Protein AF-A0A392RPG7-F1 (afdb_monomer_lite)

Foldseek 3Di:
DVVVVLVVQVVVLVVVLVPDDPLCVVLSVVQVPDPPRDGPVVSVVSVVVCCCVPVPDPPVPPPVPPPPDDDDDDDDDD

Sequence (78 aa):
MRIARNNHHMLHVMRFLTGLNDEFSVVKSQILILDPLPSMTKIFSMVLQFERQNCAPNLDDSKALVNASAGKPQGSGS

Radius of gyration: 23.56 Å; chains: 1; bounding box: 79×26×41 Å

pLDDT: mean 82.11, std 17.6, range [50.62, 98.0]

Secondary structure (DSSP, 8-state):
-HHHHHHHHHHHHHHHHHHS-GGGHHHHHHHHT-SSPPPHHHHHHHHHHHIIIIIS---TT-----------------

Structure (mmCIF, N/CA/C/O backbone):
data_AF-A0A392RPG7-F1
#
_entry.id   AF-A0A392RPG7-F1
#
loop_
_atom_site.group_PDB
_atom_site.id
_atom_site.type_symbol
_atom_site.label_atom_id
_atom_site.label_alt_id
_atom_site.label_comp_id
_atom_site.label_asym_id
_atom_site.label_entity_id
_atom_site.label_seq_id
_atom_site.pdbx_PDB_ins_code
_atom_site.Cartn_x
_atom_site.Cartn_y
_atom_site.Cartn_z
_atom_site.occupancy
_atom_site.B_iso_or_equiv
_atom_site.auth_seq_id
_atom_site.auth_comp_id
_atom_site.auth_asym_id
_atom_site.auth_atom_id
_atom_site.pdbx_PDB_model_num
ATOM 1 N N . MET A 1 1 ? 13.365 -9.393 -19.304 1.00 62.16 1 MET A N 1
ATOM 2 C CA . MET A 1 1 ? 13.106 -8.028 -18.776 1.00 62.16 1 MET A CA 1
ATOM 3 C C . MET A 1 1 ? 11.915 -7.906 -17.811 1.00 62.16 1 MET A C 1
ATOM 5 O O . MET A 1 1 ? 11.904 -6.964 -17.033 1.00 62.16 1 MET A O 1
ATOM 9 N N . ARG A 1 2 ? 10.932 -8.825 -17.784 1.00 67.88 2 ARG A N 1
ATOM 10 C CA . ARG A 1 2 ? 9.763 -8.721 -16.875 1.00 67.88 2 ARG A CA 1
ATOM 11 C C . ARG A 1 2 ? 10.103 -8.930 -15.388 1.00 67.88 2 ARG A C 1
ATOM 13 O O . ARG A 1 2 ? 9.593 -8.213 -14.540 1.00 67.88 2 ARG A O 1
ATOM 20 N N . ILE A 1 3 ? 11.037 -9.835 -15.093 1.00 76.88 3 ILE A N 1
ATOM 21 C CA . ILE A 1 3 ? 11.456 -10.175 -13.720 1.00 76.88 3 ILE A CA 1
ATOM 22 C C . ILE A 1 3 ? 12.050 -8.962 -12.984 1.00 76.88 3 ILE A C 1
ATOM 24 O O . ILE A 1 3 ? 11.684 -8.693 -11.845 1.00 76.88 3 ILE A O 1
ATOM 28 N N . ALA A 1 4 ? 12.899 -8.175 -13.654 1.00 80.31 4 ALA A N 1
ATOM 29 C CA . ALA A 1 4 ? 13.512 -6.983 -13.063 1.00 80.31 4 ALA A CA 1
ATOM 30 C C . ALA A 1 4 ? 12.467 -5.937 -12.637 1.00 80.31 4 ALA A C 1
ATOM 32 O O . ALA A 1 4 ? 12.576 -5.356 -11.560 1.00 80.31 4 ALA A O 1
ATOM 33 N N . ARG A 1 5 ? 11.419 -5.742 -13.449 1.00 81.88 5 ARG A N 1
ATOM 34 C CA . ARG A 1 5 ? 10.325 -4.810 -13.147 1.00 81.88 5 ARG A CA 1
ATOM 35 C C . ARG A 1 5 ? 9.491 -5.278 -11.952 1.00 81.88 5 ARG A C 1
ATOM 37 O O . ARG A 1 5 ? 9.164 -4.462 -11.096 1.00 81.88 5 ARG A O 1
ATOM 44 N N . ASN A 1 6 ? 9.178 -6.571 -11.878 1.00 83.56 6 ASN A N 1
ATOM 45 C CA . ASN A 1 6 ? 8.417 -7.135 -10.760 1.00 83.56 6 ASN A CA 1
ATOM 46 C C . ASN A 1 6 ? 9.208 -7.047 -9.448 1.00 83.56 6 ASN A C 1
ATOM 48 O O . ASN A 1 6 ? 8.663 -6.608 -8.438 1.00 83.56 6 ASN A O 1
ATOM 52 N N . ASN A 1 7 ? 10.505 -7.365 -9.484 1.00 89.12 7 ASN A N 1
ATOM 53 C CA . ASN A 1 7 ? 11.387 -7.215 -8.327 1.00 89.12 7 ASN A CA 1
ATOM 54 C C . ASN A 1 7 ? 11.493 -5.753 -7.884 1.00 89.12 7 ASN A C 1
ATOM 56 O O . ASN A 1 7 ? 11.432 -5.472 -6.694 1.00 89.12 7 ASN A O 1
ATOM 60 N N . HIS A 1 8 ? 11.597 -4.812 -8.826 1.00 92.19 8 HIS A N 1
ATOM 61 C CA . HIS A 1 8 ? 11.637 -3.386 -8.507 1.00 92.19 8 HIS A CA 1
ATOM 62 C C . HIS A 1 8 ? 10.353 -2.914 -7.813 1.00 92.19 8 HIS A C 1
ATOM 64 O O . HIS A 1 8 ? 10.422 -2.218 -6.802 1.00 92.19 8 HIS A O 1
ATOM 70 N N . HIS A 1 9 ? 9.188 -3.349 -8.304 1.00 93.06 9 HIS A N 1
ATOM 71 C CA . HIS A 1 9 ? 7.912 -3.047 -7.659 1.00 93.06 9 HIS A CA 1
ATOM 72 C C . HIS A 1 9 ? 7.851 -3.612 -6.236 1.00 93.06 9 HIS A C 1
ATOM 74 O O . HIS A 1 9 ? 7.546 -2.876 -5.302 1.00 93.06 9 HIS A O 1
ATOM 80 N N . MET A 1 10 ? 8.219 -4.882 -6.055 1.00 94.38 10 MET A N 1
ATOM 81 C CA . MET A 1 10 ? 8.262 -5.515 -4.737 1.00 94.38 10 MET A CA 1
ATOM 82 C C . MET A 1 10 ? 9.201 -4.767 -3.781 1.00 94.38 10 MET A C 1
ATOM 84 O O . MET A 1 10 ? 8.805 -4.454 -2.665 1.00 94.38 10 MET A O 1
ATOM 88 N N . LEU A 1 11 ? 10.415 -4.416 -4.217 1.00 95.69 11 LEU A N 1
ATOM 89 C CA . LEU A 1 11 ? 11.376 -3.674 -3.395 1.00 95.69 11 LEU A CA 1
ATOM 90 C C . LEU A 1 11 ? 10.856 -2.290 -2.991 1.00 95.69 11 LEU A C 1
ATOM 92 O O . LEU A 1 11 ? 11.083 -1.866 -1.859 1.00 95.69 11 LEU A O 1
ATOM 96 N N . HIS A 1 12 ? 10.144 -1.596 -3.883 1.00 95.62 12 HIS A N 1
ATOM 97 C CA . HIS A 1 12 ? 9.511 -0.315 -3.567 1.00 95.62 12 HIS A CA 1
ATOM 98 C C . HIS A 1 12 ? 8.412 -0.460 -2.515 1.00 95.62 12 HIS A C 1
ATOM 100 O O . HIS A 1 12 ? 8.395 0.304 -1.550 1.00 95.62 12 HIS A O 1
ATOM 106 N N . VAL A 1 13 ? 7.546 -1.465 -2.659 1.00 97.19 13 VAL A N 1
ATOM 107 C CA . VAL A 1 13 ? 6.503 -1.753 -1.668 1.00 97.19 13 VAL A CA 1
ATOM 108 C C . VAL A 1 13 ? 7.128 -2.095 -0.319 1.00 97.19 13 VAL A C 1
ATOM 110 O O . VAL A 1 13 ? 6.776 -1.482 0.684 1.00 97.19 13 VAL A O 1
ATOM 113 N N . MET A 1 14 ? 8.111 -2.996 -0.285 1.00 97.25 14 MET A N 1
ATOM 114 C CA . MET A 1 14 ? 8.781 -3.383 0.960 1.00 97.25 14 MET A CA 1
ATOM 115 C C . MET A 1 14 ? 9.463 -2.189 1.633 1.00 97.25 14 MET A C 1
ATOM 117 O O . MET A 1 14 ? 9.285 -1.982 2.829 1.00 97.25 14 MET A O 1
ATOM 121 N N . ARG A 1 15 ? 10.180 -1.349 0.869 1.00 97.62 15 ARG A N 1
ATOM 122 C CA . ARG A 1 15 ? 10.824 -0.140 1.404 1.00 97.62 15 ARG A CA 1
ATOM 123 C C . ARG A 1 15 ? 9.810 0.800 2.051 1.00 97.62 15 ARG A C 1
ATOM 125 O O . ARG A 1 15 ? 10.095 1.337 3.117 1.00 97.62 15 ARG A O 1
ATOM 132 N N . PHE A 1 16 ? 8.656 0.989 1.416 1.00 97.69 16 PHE A N 1
ATOM 133 C CA . PHE A 1 16 ? 7.581 1.805 1.965 1.00 97.69 16 PHE A CA 1
ATOM 134 C C . PHE A 1 16 ? 7.016 1.196 3.255 1.00 97.69 16 PHE A C 1
ATOM 136 O O . PHE A 1 16 ? 6.984 1.878 4.273 1.00 97.69 16 PHE A O 1
ATOM 143 N N . LEU A 1 17 ? 6.650 -0.092 3.250 1.00 97.56 17 LEU A N 1
ATOM 144 C CA . LEU A 1 17 ? 6.059 -0.762 4.416 1.00 97.56 17 LEU A CA 1
ATOM 145 C C . LEU A 1 17 ? 7.004 -0.809 5.627 1.00 97.56 17 LEU A C 1
ATOM 147 O O . LEU A 1 17 ? 6.550 -0.628 6.757 1.00 97.56 17 LEU A O 1
ATOM 151 N N . THR A 1 18 ? 8.309 -1.011 5.411 1.00 96.75 18 THR A N 1
ATOM 152 C CA . THR A 1 18 ? 9.320 -0.956 6.482 1.00 96.75 18 THR A CA 1
ATOM 153 C C . THR A 1 18 ? 9.484 0.454 7.055 1.00 96.75 18 THR A C 1
ATOM 155 O O . THR A 1 18 ? 9.838 0.589 8.218 1.00 96.75 18 THR A O 1
ATOM 158 N N . GLY A 1 19 ? 9.216 1.501 6.268 1.00 96.19 19 GLY A N 1
ATOM 159 C CA . GLY A 1 19 ? 9.260 2.889 6.736 1.00 96.19 19 GLY A CA 1
ATOM 160 C C . GLY A 1 19 ? 8.036 3.330 7.546 1.00 96.19 19 GLY A C 1
ATOM 161 O O . GLY A 1 19 ? 8.070 4.401 8.144 1.00 96.19 19 GLY A O 1
ATOM 162 N N . LEU A 1 20 ? 6.958 2.540 7.568 1.00 95.88 20 LEU A N 1
ATOM 163 C CA . LEU A 1 20 ? 5.755 2.844 8.346 1.00 95.88 20 LEU A CA 1
ATOM 164 C C . LEU A 1 20 ? 5.933 2.480 9.826 1.00 95.88 20 LEU A C 1
ATOM 166 O O . LEU A 1 20 ? 6.559 1.470 10.149 1.00 95.88 20 LEU A O 1
ATOM 170 N N . ASN A 1 21 ? 5.282 3.236 10.713 1.00 95.12 21 ASN A N 1
ATOM 171 C CA . ASN A 1 21 ? 5.280 2.989 12.160 1.00 95.12 21 ASN A CA 1
ATOM 172 C C . ASN A 1 21 ? 4.632 1.635 12.537 1.00 95.12 21 ASN A C 1
ATOM 174 O O . ASN A 1 21 ? 3.926 1.023 11.726 1.00 95.12 21 ASN A O 1
ATOM 178 N N . ASP A 1 22 ? 4.853 1.151 13.761 1.00 93.31 22 ASP A N 1
ATOM 179 C CA . ASP A 1 22 ? 4.329 -0.146 14.228 1.00 93.31 22 ASP A CA 1
ATOM 180 C C . ASP A 1 22 ? 2.796 -0.194 14.326 1.00 93.31 22 ASP A C 1
ATOM 182 O O . ASP A 1 22 ? 2.195 -1.242 14.090 1.00 93.31 22 ASP A O 1
ATOM 186 N N . GLU A 1 23 ? 2.144 0.951 14.546 1.00 93.69 23 GLU A N 1
ATOM 187 C CA . GLU A 1 23 ? 0.676 1.080 14.555 1.00 93.69 23 GLU A CA 1
ATOM 188 C C . GLU A 1 23 ? 0.025 0.626 13.233 1.00 93.69 23 GLU A C 1
ATOM 190 O O . GLU A 1 23 ? -1.099 0.132 13.208 1.00 93.69 23 GLU A O 1
ATOM 195 N N . PHE A 1 24 ? 0.772 0.681 12.128 1.00 96.31 24 PHE A N 1
ATOM 196 C CA . PHE A 1 24 ? 0.315 0.267 10.803 1.00 96.31 24 PHE A CA 1
ATOM 197 C C . PHE A 1 24 ? 0.442 -1.243 10.553 1.00 96.31 24 PHE A C 1
ATOM 199 O O . PHE A 1 24 ? 0.217 -1.696 9.431 1.00 96.31 24 PHE A O 1
ATOM 206 N N . SER A 1 25 ? 0.823 -2.050 11.549 1.00 95.44 25 SER A N 1
ATOM 207 C CA . SER A 1 25 ? 1.056 -3.497 11.389 1.00 95.44 25 SER A CA 1
ATOM 208 C C . SER A 1 25 ? -0.117 -4.235 10.720 1.00 95.44 25 SER A C 1
ATOM 210 O O . SER A 1 25 ? 0.088 -5.089 9.850 1.00 95.44 25 SER A O 1
ATOM 212 N N . VAL A 1 26 ? -1.355 -3.841 11.037 1.00 95.62 26 VAL A N 1
ATOM 213 C CA . VAL A 1 26 ? -2.571 -4.419 10.443 1.00 95.62 26 VAL A CA 1
ATOM 214 C C . VAL A 1 26 ? -2.642 -4.150 8.937 1.00 95.62 26 VAL A C 1
ATOM 216 O O . VAL A 1 26 ? -2.781 -5.088 8.151 1.00 95.62 26 VAL A O 1
ATOM 219 N N . VAL A 1 27 ? -2.488 -2.891 8.508 1.00 96.69 27 VAL A N 1
ATOM 220 C CA . VAL A 1 27 ? -2.539 -2.541 7.078 1.00 96.69 27 VAL A CA 1
ATOM 221 C C . VAL A 1 27 ? -1.325 -3.084 6.314 1.00 96.69 27 VAL A C 1
ATOM 223 O O . VAL A 1 27 ? -1.482 -3.534 5.179 1.00 96.69 27 VAL A O 1
ATOM 226 N N . LYS A 1 28 ? -0.136 -3.152 6.940 1.00 97.38 28 LYS A N 1
ATOM 227 C CA . LYS A 1 28 ? 1.048 -3.824 6.364 1.00 97.38 28 LYS A CA 1
ATOM 228 C C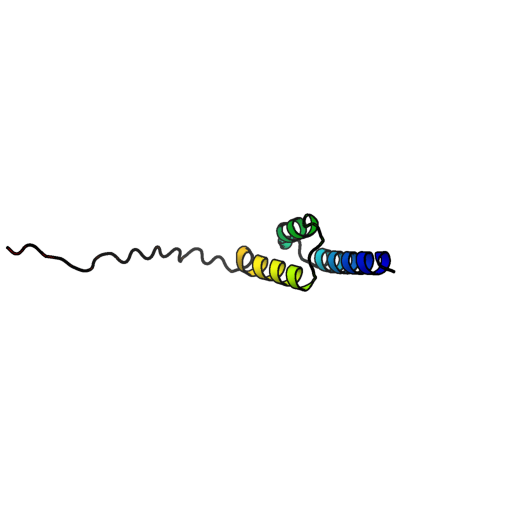 . LYS A 1 28 ? 0.741 -5.290 6.056 1.00 97.38 28 LYS A C 1
ATOM 230 O O . LYS A 1 28 ? 0.971 -5.738 4.936 1.00 97.38 28 LYS A O 1
ATOM 235 N N . SER A 1 29 ? 0.178 -6.009 7.028 1.00 97.06 29 SER A N 1
ATOM 236 C CA . SER A 1 29 ? -0.194 -7.419 6.875 1.00 97.06 29 SER A CA 1
ATOM 237 C C . SER A 1 29 ? -1.225 -7.607 5.765 1.00 97.06 29 SER A C 1
ATOM 239 O O . SER A 1 29 ? -1.066 -8.486 4.924 1.00 97.06 29 SER A O 1
ATOM 241 N N . GLN A 1 30 ? -2.236 -6.733 5.702 1.00 96.69 30 GLN A N 1
ATOM 242 C CA . GLN A 1 30 ? -3.251 -6.775 4.652 1.00 96.69 30 GLN A CA 1
ATOM 243 C C . GLN A 1 30 ? -2.657 -6.569 3.253 1.00 96.69 30 GLN A C 1
ATOM 245 O O . GLN A 1 30 ? -3.060 -7.252 2.321 1.00 96.69 30 GLN A O 1
ATOM 250 N N . ILE A 1 31 ? -1.693 -5.659 3.087 1.00 97.69 31 ILE A N 1
ATOM 251 C CA . ILE A 1 31 ? -1.038 -5.417 1.791 1.00 97.69 31 ILE A CA 1
ATOM 252 C C . ILE A 1 31 ? -0.213 -6.630 1.345 1.00 97.69 31 ILE A C 1
ATOM 254 O O . ILE A 1 31 ? -0.236 -6.974 0.166 1.00 97.69 31 ILE A O 1
ATOM 258 N N . LEU A 1 32 ? 0.501 -7.278 2.271 1.00 96.75 32 LEU A N 1
ATOM 259 C CA . LEU A 1 32 ? 1.403 -8.396 1.968 1.00 96.75 32 LEU A CA 1
ATOM 260 C C . LEU A 1 32 ? 0.684 -9.666 1.495 1.00 96.75 32 LEU A C 1
ATOM 262 O O . LEU A 1 32 ? 1.292 -10.471 0.796 1.00 96.75 32 LEU A O 1
ATOM 266 N N . ILE A 1 33 ? -0.587 -9.845 1.862 1.00 96.94 33 ILE A N 1
ATOM 267 C CA . ILE A 1 33 ? -1.392 -11.009 1.459 1.00 96.94 33 ILE A CA 1
ATOM 268 C C . ILE A 1 33 ? -2.179 -10.792 0.158 1.00 96.94 33 ILE A C 1
ATOM 270 O O . ILE A 1 33 ? -2.844 -11.714 -0.309 1.00 96.94 33 ILE A O 1
ATOM 274 N N . LEU A 1 34 ? -2.148 -9.587 -0.423 1.00 96.56 34 LEU A N 1
ATOM 275 C CA . LEU A 1 34 ? -2.818 -9.311 -1.693 1.00 96.56 34 LEU A CA 1
ATOM 276 C C . LEU A 1 34 ? -1.991 -9.852 -2.867 1.00 96.56 34 LEU A C 1
ATOM 278 O O . LEU A 1 34 ? -0.83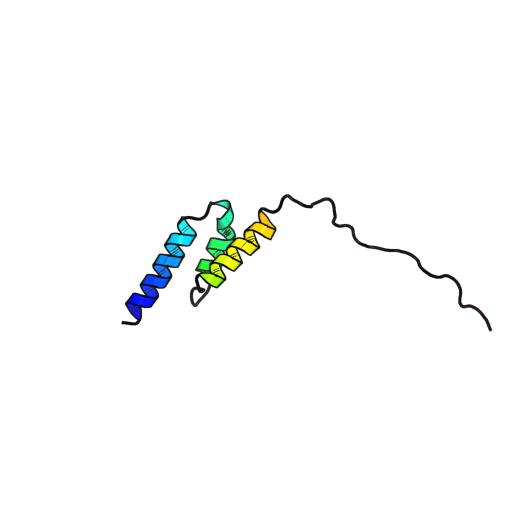6 -9.464 -3.044 1.00 96.56 34 LEU A O 1
ATOM 282 N N . ASP A 1 35 ? -2.618 -10.687 -3.699 1.00 92.31 35 ASP A N 1
ATOM 283 C CA . ASP A 1 35 ? -2.048 -11.203 -4.947 1.00 92.31 35 ASP A CA 1
ATOM 284 C C . ASP A 1 35 ? -2.927 -10.814 -6.159 1.00 92.31 35 ASP A C 1
ATOM 286 O O . ASP A 1 35 ? -4.120 -11.132 -6.174 1.00 92.31 35 ASP A O 1
ATOM 290 N N . PRO A 1 36 ? -2.379 -10.104 -7.169 1.00 92.19 36 PRO A N 1
ATOM 291 C CA . PRO A 1 36 ? -1.012 -9.584 -7.232 1.00 92.19 36 PRO A CA 1
ATOM 292 C C . PRO A 1 36 ? -0.793 -8.404 -6.272 1.00 92.19 36 PRO A C 1
ATOM 294 O O . PRO A 1 36 ? -1.727 -7.664 -5.954 1.00 92.19 36 PRO A O 1
ATOM 297 N N . LEU A 1 37 ? 0.467 -8.186 -5.877 1.00 94.81 37 LEU A N 1
ATOM 298 C CA . LEU A 1 37 ? 0.850 -7.075 -5.003 1.00 94.81 37 LEU A CA 1
ATOM 299 C C . LEU A 1 37 ? 0.303 -5.739 -5.554 1.00 94.81 37 LEU A C 1
ATOM 301 O O . LEU A 1 37 ? 0.545 -5.420 -6.728 1.00 94.81 37 LEU A O 1
ATOM 305 N N . PRO A 1 38 ? -0.428 -4.954 -4.745 1.00 96.56 38 PRO A N 1
ATOM 306 C CA . PRO A 1 38 ? -1.110 -3.756 -5.215 1.00 96.56 38 PRO A CA 1
ATOM 307 C C . PRO A 1 38 ? -0.121 -2.685 -5.673 1.00 96.56 38 PRO A C 1
ATOM 309 O O . PRO A 1 38 ? 1.026 -2.636 -5.234 1.00 96.56 38 PRO A O 1
ATOM 312 N N . SER A 1 39 ? -0.584 -1.783 -6.539 1.00 96.62 39 SER A N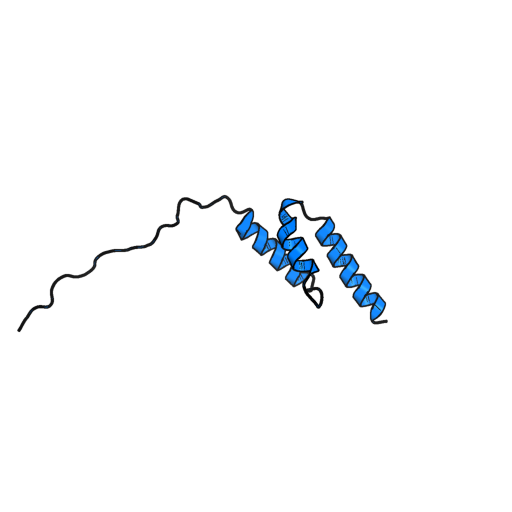 1
ATOM 313 C CA . SER A 1 39 ? 0.209 -0.625 -6.950 1.00 96.62 39 SER A CA 1
ATOM 314 C C . SER A 1 39 ? 0.471 0.323 -5.776 1.00 96.62 39 SER A C 1
ATOM 316 O O . SER A 1 39 ? -0.334 0.428 -4.846 1.00 96.62 39 SER A O 1
ATOM 318 N N . MET A 1 40 ? 1.553 1.099 -5.868 1.00 96.75 40 MET A N 1
ATOM 319 C CA . MET A 1 40 ? 1.892 2.123 -4.869 1.00 96.75 40 MET A CA 1
ATOM 320 C C . MET A 1 40 ? 0.722 3.075 -4.570 1.00 96.75 40 MET A C 1
ATOM 322 O O . MET A 1 40 ? 0.440 3.352 -3.411 1.00 96.75 40 MET A O 1
ATOM 326 N N . THR A 1 41 ? -0.028 3.519 -5.584 1.00 97.69 41 THR A N 1
ATOM 327 C CA . THR A 1 41 ? -1.206 4.391 -5.401 1.00 97.69 41 THR A CA 1
ATOM 328 C C . THR A 1 41 ? -2.278 3.755 -4.513 1.00 97.69 41 THR A C 1
ATOM 330 O O . THR A 1 41 ? -2.850 4.424 -3.647 1.00 97.69 41 THR A O 1
ATOM 333 N N . LYS A 1 42 ? -2.546 2.456 -4.701 1.00 97.62 42 LYS A N 1
ATOM 334 C CA . LYS A 1 42 ? -3.514 1.725 -3.878 1.00 97.62 42 LYS A CA 1
ATOM 335 C C . LYS A 1 42 ? -2.997 1.558 -2.452 1.00 97.62 42 LYS A C 1
ATOM 337 O O . LYS A 1 42 ? -3.769 1.763 -1.521 1.00 97.62 42 LYS A O 1
ATOM 342 N N . ILE A 1 43 ? -1.708 1.268 -2.293 1.00 98.00 43 ILE A N 1
ATOM 343 C CA . ILE A 1 43 ? -1.043 1.178 -0.988 1.00 98.00 43 ILE A CA 1
ATOM 344 C C . ILE A 1 43 ? -1.166 2.498 -0.215 1.00 98.00 43 ILE A C 1
ATOM 346 O O . ILE A 1 43 ? -1.616 2.480 0.927 1.00 98.00 43 ILE A O 1
ATOM 350 N N . PHE A 1 44 ? -0.875 3.646 -0.840 1.00 97.81 44 PHE A N 1
ATOM 351 C CA . PHE A 1 44 ? -1.043 4.957 -0.198 1.00 97.81 44 PHE A CA 1
ATOM 352 C C . PHE A 1 44 ? -2.487 5.204 0.245 1.00 97.81 44 PHE A C 1
ATOM 354 O O . PHE A 1 44 ? -2.725 5.677 1.352 1.00 97.81 44 PHE A O 1
ATOM 361 N N . SER A 1 45 ? -3.459 4.837 -0.594 1.00 97.56 45 SER A N 1
ATOM 362 C CA . SER A 1 45 ? -4.879 4.985 -0.261 1.00 97.56 45 SER A CA 1
ATOM 363 C C . SER A 1 45 ? -5.296 4.096 0.915 1.00 97.56 45 SER A C 1
ATOM 365 O O . SER A 1 45 ? -6.084 4.528 1.749 1.00 97.56 45 SER A O 1
ATOM 367 N N . MET A 1 46 ? -4.766 2.870 1.000 1.00 97.12 46 MET A N 1
ATOM 368 C CA . MET A 1 46 ? -5.023 1.959 2.120 1.00 97.12 46 MET A CA 1
ATOM 369 C C . MET A 1 46 ? -4.443 2.494 3.430 1.00 97.12 46 MET A C 1
ATOM 371 O O . MET A 1 46 ? -5.129 2.470 4.446 1.00 97.12 46 MET A O 1
ATOM 375 N N . VAL A 1 47 ? -3.213 3.015 3.401 1.00 96.50 47 VAL A N 1
ATOM 376 C CA . VAL A 1 47 ? -2.579 3.627 4.577 1.00 96.50 47 VAL A CA 1
ATOM 377 C C . VAL A 1 47 ? -3.357 4.861 5.031 1.00 96.50 47 VAL A C 1
ATOM 379 O O . VAL A 1 47 ? -3.746 4.928 6.191 1.00 96.50 47 VAL A O 1
ATOM 382 N N . LEU A 1 48 ? -3.696 5.770 4.111 1.00 95.38 48 LEU A N 1
ATOM 383 C CA . LEU A 1 48 ? -4.478 6.967 4.434 1.00 95.38 48 LEU A CA 1
ATOM 384 C C . LEU A 1 48 ? -5.860 6.615 5.004 1.00 95.38 48 LEU A C 1
ATOM 386 O O . LEU A 1 48 ? -6.359 7.276 5.913 1.00 95.38 48 LEU A O 1
ATOM 390 N N . GLN A 1 49 ? -6.508 5.579 4.468 1.00 94.88 49 GLN A N 1
ATOM 391 C CA . GLN A 1 49 ? -7.785 5.106 4.993 1.00 94.88 49 GLN A CA 1
ATOM 392 C C . GLN A 1 49 ? -7.639 4.540 6.408 1.00 94.88 49 GLN A C 1
ATOM 394 O O . GLN A 1 49 ? -8.475 4.846 7.257 1.00 94.88 49 GLN A O 1
ATOM 399 N N . PHE A 1 50 ? -6.581 3.768 6.661 1.00 94.25 50 PHE A N 1
ATOM 400 C CA . PHE A 1 50 ? -6.276 3.239 7.985 1.00 94.25 50 PHE A CA 1
ATOM 401 C C . PHE A 1 50 ? -6.053 4.367 9.001 1.00 94.25 50 PHE A C 1
ATOM 403 O O . PHE A 1 50 ? -6.698 4.356 10.042 1.00 94.25 50 PHE A O 1
ATOM 410 N N . GLU A 1 51 ? -5.257 5.395 8.684 1.00 91.81 51 GLU A N 1
ATOM 411 C CA . GLU A 1 51 ? -5.048 6.547 9.584 1.00 91.81 51 GLU A CA 1
ATOM 412 C C . GLU A 1 51 ? -6.363 7.239 9.945 1.00 91.81 51 GLU A C 1
ATOM 414 O O . GLU A 1 51 ? -6.620 7.551 11.104 1.00 91.81 51 GLU A O 1
ATOM 419 N N . ARG A 1 52 ? -7.249 7.435 8.965 1.00 90.81 52 ARG A N 1
ATOM 420 C CA . ARG A 1 52 ? -8.550 8.082 9.196 1.00 90.81 52 ARG A CA 1
ATOM 421 C C . ARG A 1 52 ? -9.495 7.259 10.069 1.00 90.81 52 ARG A C 1
ATOM 423 O O . ARG A 1 52 ? -10.413 7.832 10.644 1.00 90.81 52 ARG A O 1
ATOM 430 N N . GLN A 1 53 ? -9.328 5.941 10.108 1.00 86.88 53 GLN A N 1
ATOM 431 C CA . GLN A 1 53 ? -10.196 5.033 10.860 1.00 86.88 53 GLN A CA 1
ATOM 432 C C . GLN A 1 53 ? -9.623 4.692 12.239 1.00 86.88 53 GLN A C 1
ATOM 434 O O . GLN A 1 53 ? -10.389 4.560 13.189 1.00 86.88 53 GLN A O 1
ATOM 439 N N . ASN A 1 54 ? -8.297 4.582 12.347 1.00 82.00 54 ASN A N 1
ATOM 440 C CA . ASN A 1 54 ? -7.602 4.111 13.543 1.00 82.00 54 ASN A CA 1
ATOM 441 C C . ASN A 1 54 ? -6.823 5.206 14.292 1.00 82.00 54 ASN A C 1
ATOM 443 O O . ASN A 1 54 ? -6.675 5.079 15.502 1.00 82.00 54 ASN A O 1
ATOM 447 N N . CYS A 1 55 ? -6.357 6.267 13.621 1.00 67.00 55 CYS A N 1
ATOM 448 C CA . CYS A 1 55 ? -5.648 7.398 14.250 1.00 67.00 55 CYS A CA 1
ATOM 449 C C . CYS A 1 55 ? -6.508 8.661 14.365 1.00 67.00 55 CYS A C 1
ATOM 451 O O . CYS A 1 55 ? -6.042 9.673 14.894 1.00 67.00 55 CYS A O 1
ATOM 453 N N . ALA A 1 56 ? -7.744 8.655 13.853 1.00 63.97 56 ALA A N 1
ATOM 454 C CA . ALA A 1 56 ? -8.662 9.748 14.135 1.00 63.97 56 ALA A CA 1
ATOM 455 C C . ALA A 1 56 ? -8.836 9.851 15.659 1.00 63.97 56 ALA A C 1
ATOM 457 O O . ALA A 1 56 ? -9.003 8.812 16.309 1.00 63.97 56 ALA A O 1
ATOM 458 N N . PRO A 1 57 ? -8.809 11.066 16.244 1.00 58.06 57 PRO A N 1
ATOM 459 C CA . PRO A 1 57 ? -9.196 11.223 17.635 1.00 58.06 57 PRO A CA 1
ATOM 460 C C . PRO A 1 57 ? -10.573 10.587 17.759 1.00 58.06 57 PRO A C 1
ATOM 462 O O . PRO A 1 57 ? -11.458 10.887 16.957 1.00 58.06 57 PRO A O 1
ATOM 465 N N . ASN A 1 58 ? -10.691 9.636 18.681 1.00 54.66 58 ASN A N 1
ATOM 466 C CA . ASN A 1 58 ? -11.913 8.908 18.962 1.00 54.66 58 ASN A CA 1
ATOM 467 C C . ASN A 1 58 ? -13.057 9.933 19.050 1.00 54.66 58 ASN A C 1
ATOM 469 O O . ASN A 1 58 ? -13.192 10.630 20.050 1.00 54.66 58 ASN A O 1
ATOM 473 N N . LEU A 1 59 ? -13.862 10.070 17.992 1.00 53.94 59 LEU A N 1
ATOM 474 C CA . LEU A 1 59 ? -15.140 10.775 18.048 1.00 53.94 59 LEU A CA 1
ATOM 475 C C . LEU A 1 59 ? -16.164 9.804 18.650 1.00 53.94 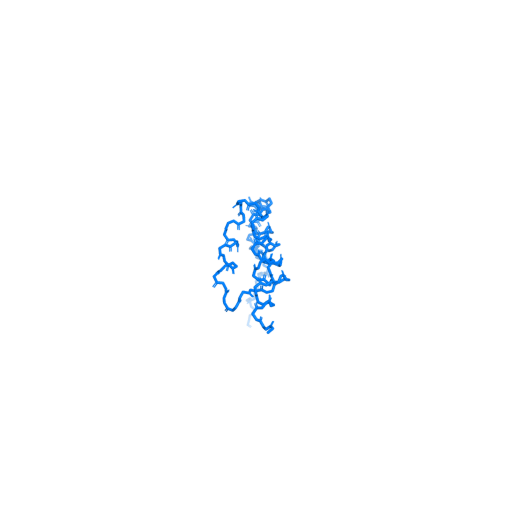59 LEU A 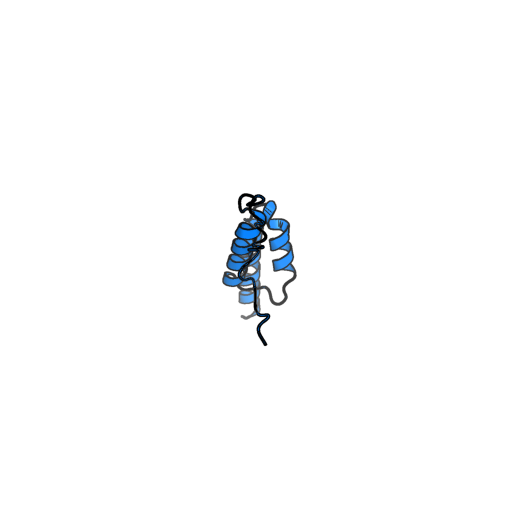C 1
ATOM 477 O O . LEU A 1 59 ? -17.247 9.586 18.110 1.00 53.94 59 LEU A O 1
ATOM 481 N N . ASP A 1 60 ? -15.788 9.164 19.751 1.00 50.62 60 ASP A N 1
ATOM 482 C CA . ASP A 1 60 ? -16.682 8.390 20.596 1.00 50.62 60 ASP A CA 1
ATOM 483 C C . ASP A 1 60 ? -17.307 9.347 21.603 1.00 50.62 60 ASP A C 1
ATOM 485 O O . ASP A 1 60 ? -17.028 9.323 22.784 1.00 50.62 60 ASP A O 1
ATOM 489 N N . ASP A 1 61 ? -18.094 10.278 21.073 1.00 55.03 61 ASP A N 1
ATOM 490 C CA . ASP A 1 61 ? -19.126 11.011 21.813 1.00 55.03 61 ASP A CA 1
ATOM 491 C C . ASP A 1 61 ? -20.175 11.575 20.842 1.00 55.03 61 ASP A C 1
ATOM 493 O O . ASP A 1 61 ? -20.852 12.562 21.106 1.00 55.03 61 ASP A O 1
ATOM 497 N N . SER A 1 62 ? -20.326 10.987 19.651 1.00 53.28 62 SER A N 1
ATOM 498 C CA . SER A 1 62 ? -21.450 11.312 18.764 1.00 53.28 62 SER A CA 1
ATOM 499 C C . SER A 1 62 ? -21.777 10.161 17.824 1.00 53.28 62 SER A C 1
ATOM 501 O O . SER A 1 62 ? -22.018 10.331 16.631 1.00 53.28 62 SER A O 1
ATOM 503 N N . LYS A 1 63 ? -21.969 8.976 18.407 1.00 55.44 63 LYS A N 1
ATOM 504 C CA . LYS A 1 63 ? -23.056 8.098 17.954 1.00 55.44 63 LYS A CA 1
ATOM 505 C C . LYS A 1 63 ? -24.384 8.744 18.365 1.00 55.44 63 LYS A C 1
ATOM 507 O O . LYS A 1 63 ? -25.147 8.183 19.143 1.00 55.44 63 LYS A O 1
ATOM 512 N N . ALA A 1 64 ? -24.659 9.942 17.847 1.00 58.53 64 ALA A N 1
ATOM 513 C CA . ALA A 1 64 ? -25.999 10.491 17.837 1.00 58.53 64 ALA A CA 1
ATOM 514 C C . ALA A 1 64 ? -26.790 9.611 16.869 1.00 58.53 64 ALA A C 1
ATOM 516 O O . ALA A 1 64 ? -26.821 9.826 15.659 1.00 58.53 64 ALA A O 1
ATOM 517 N N . LEU A 1 65 ? -27.369 8.545 17.417 1.00 60.94 65 LEU A N 1
ATOM 518 C CA . LEU A 1 65 ? -28.525 7.891 16.840 1.00 60.94 65 LEU A CA 1
ATOM 519 C C . LEU A 1 65 ? -29.548 9.009 16.632 1.00 60.94 65 LEU A C 1
ATOM 521 O O . LEU A 1 65 ? -30.198 9.440 17.583 1.00 60.94 65 LEU A O 1
ATOM 525 N N . VAL A 1 66 ? -29.638 9.534 15.410 1.00 60.34 66 VAL A N 1
ATOM 526 C CA . VAL A 1 66 ? -30.707 10.448 15.019 1.00 60.34 66 VAL A CA 1
ATOM 527 C C . VAL A 1 66 ? -32.000 9.642 14.984 1.00 60.34 66 VAL A C 1
ATOM 529 O O . VAL A 1 66 ? -32.492 9.220 13.946 1.00 60.34 66 VAL A O 1
ATOM 532 N N . ASN A 1 67 ? -32.547 9.386 16.166 1.00 62.94 67 ASN A N 1
ATOM 533 C CA . ASN A 1 67 ? -33.962 9.151 16.314 1.00 62.94 67 ASN A CA 1
ATOM 534 C C . ASN A 1 67 ? -34.613 10.524 16.478 1.00 62.94 67 ASN A C 1
ATOM 536 O O . ASN A 1 67 ? -34.838 10.998 17.592 1.00 62.94 67 ASN A O 1
ATOM 540 N N . ALA A 1 68 ? -34.865 11.197 15.357 1.00 57.69 68 ALA A N 1
ATOM 541 C CA . ALA A 1 68 ? -35.814 12.297 15.346 1.00 57.69 68 ALA A CA 1
ATOM 542 C C . ALA A 1 68 ? -37.221 11.686 15.406 1.00 57.69 68 ALA A C 1
ATOM 544 O O . ALA A 1 68 ? -37.834 11.363 14.389 1.00 57.69 68 ALA A O 1
ATOM 545 N N . SER A 1 69 ? -37.693 11.483 16.633 1.00 68.12 69 SER A N 1
ATOM 546 C CA . SER A 1 69 ? -39.090 11.212 16.947 1.00 68.12 69 SER A CA 1
ATOM 547 C C . SER A 1 69 ? -40.024 12.287 16.374 1.00 68.12 69 SER A C 1
ATOM 549 O O . SER A 1 69 ? -39.695 13.468 16.352 1.00 68.12 69 SER A O 1
ATOM 551 N N . ALA A 1 70 ? -41.248 11.844 16.077 1.00 58.06 70 ALA A N 1
ATOM 552 C CA . ALA A 1 70 ? -42.501 12.597 16.155 1.00 58.06 70 ALA A CA 1
ATOM 553 C C . ALA A 1 70 ? -42.736 13.742 15.150 1.00 58.06 70 ALA A C 1
ATOM 555 O O . ALA A 1 70 ? -42.317 14.882 15.329 1.00 58.06 70 ALA A O 1
ATOM 556 N N . GLY A 1 71 ? -43.601 13.462 14.171 1.00 57.19 71 GLY A N 1
ATOM 557 C CA . GLY A 1 71 ? -44.246 14.503 13.380 1.00 57.19 71 GLY A CA 1
ATOM 558 C C . GLY A 1 71 ? -45.447 14.020 12.571 1.00 57.19 71 GLY A C 1
ATOM 559 O O . GLY A 1 71 ? -45.330 13.948 11.357 1.00 57.19 71 GLY A O 1
ATOM 560 N N . LYS A 1 72 ? -46.576 13.696 13.225 1.00 55.12 72 LYS A N 1
ATOM 561 C CA . LYS A 1 72 ? -47.909 14.335 13.043 1.00 55.12 72 LYS A CA 1
ATOM 562 C C . LYS A 1 72 ? -49.025 13.475 13.683 1.00 55.12 72 LYS A C 1
ATOM 564 O O . LYS A 1 72 ? -49.125 12.292 13.363 1.00 55.12 72 LYS A O 1
ATOM 569 N N . PRO A 1 73 ? -49.881 14.044 14.550 1.00 59.22 73 PRO A N 1
ATOM 570 C CA . PRO A 1 73 ? -51.111 13.400 14.988 1.00 59.22 73 PRO A CA 1
ATOM 571 C C . PRO A 1 73 ? -52.217 13.539 13.927 1.00 59.22 73 PRO A C 1
ATOM 573 O O . PRO A 1 73 ? -52.234 14.498 13.159 1.00 59.22 73 PRO A O 1
ATOM 576 N N . GLN A 1 74 ? -53.18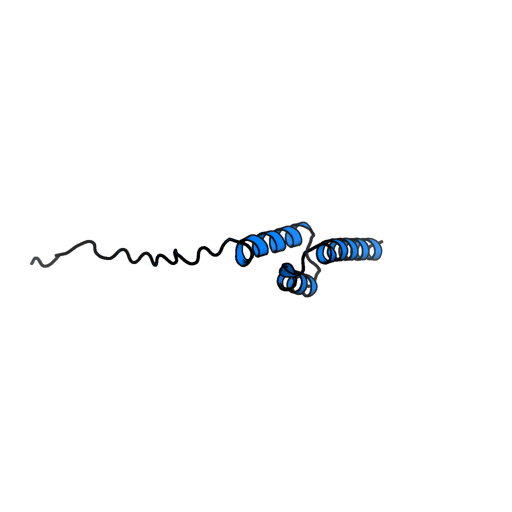1 12.619 14.013 1.00 53.53 74 GLN A N 1
ATOM 577 C CA . GLN A 1 74 ? -54.590 12.785 13.645 1.00 53.53 74 GLN A CA 1
ATOM 578 C C . GLN A 1 74 ? -54.971 12.703 12.156 1.00 53.53 74 GLN A C 1
ATOM 580 O O . GLN A 1 74 ? -54.861 13.648 11.384 1.00 53.53 74 GLN A O 1
ATOM 585 N N . GLY A 1 75 ? -55.550 11.552 11.813 1.00 54.44 75 GLY A N 1
ATOM 586 C CA . GLY A 1 75 ? -56.349 11.315 10.616 1.00 54.44 75 GLY A CA 1
ATOM 587 C C . GLY A 1 75 ? -57.440 10.293 10.928 1.00 54.44 75 GLY A C 1
ATOM 588 O O . GLY A 1 75 ? -57.403 9.178 10.426 1.00 54.44 75 GLY A O 1
ATOM 589 N N . SER A 1 76 ? -58.370 10.650 11.817 1.00 54.09 76 SER A N 1
ATOM 590 C CA . SER A 1 76 ? -59.649 9.953 11.978 1.00 54.09 76 SER A CA 1
ATOM 591 C C . SER A 1 76 ? -60.755 10.942 11.632 1.00 54.09 76 SER A C 1
ATOM 593 O O . SER A 1 76 ? -61.056 11.837 12.422 1.00 54.09 76 SER A O 1
ATOM 595 N N . GLY A 1 77 ? -61.311 10.805 10.436 1.00 57.47 77 GLY A N 1
ATOM 596 C CA . GLY A 1 77 ? -62.397 11.640 9.952 1.00 57.47 77 GLY A CA 1
ATOM 597 C C . GLY A 1 77 ? -63.114 10.955 8.801 1.00 57.47 77 GLY A C 1
ATOM 598 O O . GLY A 1 77 ? -62.668 11.092 7.669 1.00 57.47 77 GLY A O 1
ATOM 599 N N . SER A 1 78 ? -64.197 10.271 9.185 1.00 52.88 78 SER A N 1
ATOM 600 C CA . SER A 1 78 ? -65.396 9.880 8.424 1.00 52.88 78 SER A CA 1
ATOM 601 C C . SER A 1 78 ? -65.261 8.934 7.234 1.00 52.88 78 SER A C 1
ATOM 603 O O . SER A 1 78 ? -64.659 9.313 6.211 1.00 52.88 78 SER A O 1
#

Organism: NCBI:txid97028